Protein AF-A0A9D4ERC4-F1 (afdb_monomer_lite)

Radius of gyration: 12.57 Å; chains: 1; bounding box: 35×12×32 Å

Structure (mmCIF, N/CA/C/O backbone):
data_AF-A0A9D4ERC4-F1
#
_entry.id   AF-A0A9D4ERC4-F1
#
loop_
_atom_site.group_PDB
_atom_site.id
_atom_site.type_symbol
_atom_site.label_atom_id
_atom_site.label_alt_id
_atom_site.label_comp_id
_atom_site.label_asym_id
_atom_site.label_entity_id
_atom_site.label_seq_id
_atom_site.pdbx_PDB_ins_code
_atom_site.Cartn_x
_atom_sit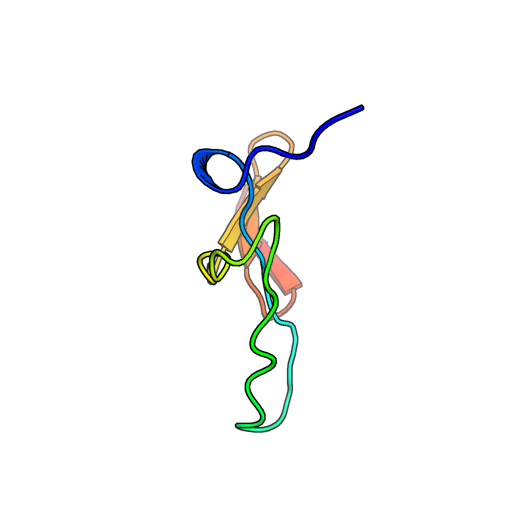e.Cartn_y
_atom_site.Cartn_z
_atom_site.occupancy
_atom_site.B_iso_or_equiv
_atom_site.auth_seq_id
_atom_site.auth_comp_id
_atom_site.auth_asym_id
_atom_site.auth_atom_id
_atom_site.pdbx_PDB_model_num
ATOM 1 N N . MET A 1 1 ? -12.224 -8.035 16.755 1.00 66.69 1 MET A N 1
ATOM 2 C CA . MET A 1 1 ? -11.272 -7.073 16.164 1.00 66.69 1 MET A CA 1
ATOM 3 C C . MET A 1 1 ? -11.951 -6.491 14.943 1.00 66.69 1 MET A C 1
ATOM 5 O O . MET A 1 1 ? -12.233 -7.249 14.026 1.00 66.69 1 MET A O 1
ATOM 9 N N . GLU A 1 2 ? -12.308 -5.211 14.972 1.00 76.69 2 GLU A N 1
ATOM 10 C CA . GLU A 1 2 ? -12.944 -4.543 13.831 1.00 76.69 2 GLU A CA 1
ATOM 11 C C . GLU A 1 2 ? -11.882 -3.868 12.960 1.00 76.69 2 GLU A C 1
ATOM 13 O O . GLU A 1 2 ? -10.935 -3.266 13.471 1.00 76.69 2 GLU A O 1
ATOM 18 N N . VAL A 1 3 ? -12.024 -3.990 11.640 1.00 76.88 3 VAL A N 1
ATOM 19 C CA . VAL A 1 3 ? -11.121 -3.369 10.666 1.00 76.88 3 VAL A CA 1
ATOM 20 C C . VAL A 1 3 ? -11.705 -2.019 10.259 1.00 76.88 3 VAL A C 1
ATOM 22 O O . VAL A 1 3 ? -12.814 -1.950 9.737 1.00 76.88 3 VAL A O 1
ATOM 25 N N . SER A 1 4 ? -10.959 -0.939 10.495 1.00 82.50 4 SER A N 1
ATOM 26 C CA . SER A 1 4 ? -11.343 0.414 10.073 1.00 82.50 4 SER A CA 1
ATOM 27 C C . SER A 1 4 ? -11.095 0.585 8.574 1.00 82.50 4 SER A C 1
ATOM 29 O O . SER A 1 4 ? -9.948 0.501 8.130 1.00 82.50 4 SER A O 1
ATOM 31 N N . SER A 1 5 ? -12.150 0.850 7.803 1.00 83.88 5 SER A N 1
ATOM 32 C CA . SER A 1 5 ? -12.076 1.169 6.370 1.00 83.88 5 SER A CA 1
ATOM 33 C C . SER A 1 5 ? -11.239 2.425 6.104 1.00 83.88 5 SER A C 1
ATOM 35 O O . SER A 1 5 ? -10.391 2.414 5.218 1.00 83.88 5 SER A O 1
ATOM 37 N N . GLU A 1 6 ? -11.387 3.466 6.929 1.00 85.12 6 GLU A N 1
ATOM 38 C CA . GLU A 1 6 ? -10.640 4.731 6.835 1.00 85.12 6 GLU A CA 1
ATOM 39 C C . GLU A 1 6 ? -9.115 4.536 6.916 1.00 85.12 6 GLU A C 1
ATOM 41 O O . GLU A 1 6 ? -8.343 5.151 6.174 1.00 85.12 6 GLU A O 1
ATOM 46 N N . LYS A 1 7 ? -8.666 3.654 7.815 1.00 86.00 7 LYS A N 1
ATOM 47 C CA . LYS A 1 7 ? -7.239 3.364 8.027 1.00 86.00 7 LYS A CA 1
ATOM 48 C C . LYS A 1 7 ? -6.707 2.274 7.096 1.00 86.00 7 LYS A C 1
ATOM 50 O O . LYS A 1 7 ? -5.495 2.063 7.047 1.00 86.00 7 LYS A O 1
ATOM 55 N N . SER A 1 8 ? -7.584 1.600 6.356 1.00 87.50 8 SER A N 1
ATOM 56 C CA . SER A 1 8 ? -7.233 0.472 5.497 1.00 87.50 8 SER A CA 1
ATOM 57 C C . SER A 1 8 ? -7.100 0.907 4.042 1.00 87.50 8 SER A C 1
ATOM 59 O O . SER A 1 8 ? -7.952 1.592 3.481 1.00 87.50 8 SER A O 1
ATOM 61 N N . LYS A 1 9 ? -6.008 0.494 3.403 1.00 88.94 9 LYS A N 1
ATOM 62 C CA . LYS A 1 9 ? -5.742 0.746 1.983 1.00 88.94 9 LYS A CA 1
ATOM 63 C C . LYS A 1 9 ? -5.257 -0.538 1.339 1.00 88.94 9 LYS A C 1
ATOM 65 O O . LYS A 1 9 ? -4.633 -1.362 2.004 1.00 88.94 9 LYS A O 1
ATOM 70 N N . ILE A 1 10 ? -5.520 -0.684 0.049 1.00 89.00 10 ILE A N 1
ATOM 71 C CA . ILE A 1 10 ? -5.102 -1.851 -0.728 1.00 89.00 10 ILE A CA 1
ATOM 72 C C . ILE A 1 10 ? -4.080 -1.430 -1.776 1.00 89.00 10 ILE A C 1
ATOM 74 O O . ILE A 1 10 ? -4.209 -0.374 -2.389 1.00 89.00 10 ILE A O 1
ATOM 78 N N . MET A 1 11 ? -3.075 -2.262 -2.009 1.00 87.94 11 MET A N 1
ATOM 79 C CA . MET A 1 11 ? -2.208 -2.151 -3.176 1.00 87.94 11 MET A CA 1
ATOM 80 C C . MET A 1 11 ? -2.448 -3.381 -4.036 1.00 87.94 11 MET A C 1
ATOM 82 O O . MET A 1 11 ? -2.225 -4.503 -3.586 1.00 87.94 11 MET A O 1
ATOM 86 N N . MET A 1 12 ? -2.904 -3.173 -5.267 1.00 82.12 12 MET A N 1
ATOM 87 C CA . MET A 1 12 ? -3.143 -4.267 -6.197 1.00 82.12 12 MET A CA 1
ATOM 88 C C . MET A 1 12 ? -1.922 -4.459 -7.097 1.00 82.12 12 MET A C 1
ATOM 90 O O . MET A 1 12 ? -1.536 -3.564 -7.851 1.00 82.12 12 MET A O 1
ATOM 94 N N . ASN A 1 13 ? -1.323 -5.645 -7.027 1.00 74.44 13 ASN A N 1
ATOM 95 C CA . ASN A 1 13 ? -0.299 -6.081 -7.967 1.00 74.44 13 ASN A CA 1
ATOM 96 C C . ASN A 1 13 ? -0.971 -6.927 -9.059 1.00 74.44 13 ASN A C 1
ATOM 98 O O . ASN A 1 13 ? -1.010 -8.150 -8.966 1.00 74.44 13 ASN A O 1
ATOM 102 N N . SER A 1 14 ? -1.592 -6.263 -10.039 1.00 68.38 14 SER A N 1
ATOM 103 C CA . SER A 1 14 ? -2.194 -6.927 -11.202 1.00 68.38 14 SER A CA 1
ATOM 104 C C . SER A 1 14 ? -1.454 -6.538 -12.477 1.00 68.38 14 SER A C 1
ATOM 106 O O . SER A 1 14 ? -1.175 -5.362 -12.719 1.00 68.38 14 SER A O 1
ATOM 108 N N . THR A 1 15 ? -1.154 -7.538 -13.303 1.00 65.38 15 THR A N 1
ATOM 109 C CA . THR A 1 15 ? -0.576 -7.395 -14.649 1.00 65.38 15 THR A CA 1
ATOM 110 C C . THR A 1 15 ? -1.643 -7.189 -15.726 1.00 65.38 15 THR A C 1
ATOM 112 O O . THR A 1 15 ? -1.316 -6.978 -16.891 1.00 65.38 15 THR A O 1
ATOM 115 N N . THR A 1 16 ? -2.923 -7.229 -15.349 1.00 66.88 16 THR A N 1
ATOM 116 C CA . THR A 1 16 ? -4.070 -7.021 -16.239 1.00 66.88 16 THR A CA 1
ATOM 117 C C . THR A 1 16 ? -4.920 -5.860 -15.722 1.00 66.88 16 THR A C 1
ATOM 119 O O . THR A 1 16 ? -4.919 -5.571 -14.529 1.00 66.88 16 THR A O 1
ATOM 122 N N . ASN A 1 17 ? -5.700 -5.205 -16.590 1.00 68.12 17 ASN A N 1
ATOM 123 C CA . ASN A 1 17 ? -6.627 -4.126 -16.193 1.00 68.12 17 ASN A CA 1
ATOM 124 C C . ASN A 1 17 ? -7.828 -4.619 -15.351 1.00 68.12 17 ASN A C 1
ATOM 126 O O . ASN A 1 17 ? -8.840 -3.930 -15.237 1.00 68.12 17 ASN A O 1
ATOM 130 N N . SER A 1 18 ? -7.740 -5.820 -14.778 1.00 67.69 18 SER A N 1
ATOM 131 C CA . SER A 1 18 ? -8.733 -6.353 -13.859 1.00 67.69 18 SER A CA 1
ATOM 132 C C . SER A 1 18 ? -8.600 -5.636 -12.516 1.00 67.69 18 SER A C 1
ATOM 134 O O . SER A 1 18 ? -7.531 -5.611 -11.903 1.00 67.69 18 SER A O 1
ATOM 136 N N . ARG A 1 19 ? -9.691 -5.000 -12.086 1.00 70.56 19 ARG A N 1
ATOM 137 C CA . ARG A 1 19 ? -9.763 -4.250 -10.834 1.00 70.56 19 ARG A CA 1
ATOM 138 C C . ARG A 1 19 ? -10.636 -5.007 -9.848 1.00 70.56 19 ARG A C 1
ATOM 140 O O . ARG A 1 19 ? -11.806 -5.248 -10.129 1.00 70.56 19 ARG A O 1
ATOM 147 N N . ALA A 1 20 ? -10.048 -5.421 -8.729 1.00 74.25 20 ALA A N 1
ATOM 148 C CA . ALA A 1 20 ? -10.784 -6.048 -7.643 1.00 74.25 20 ALA A CA 1
ATOM 149 C C . ALA A 1 20 ? -11.353 -4.963 -6.723 1.00 74.25 20 ALA A C 1
ATOM 151 O O . ALA A 1 20 ? -10.610 -4.177 -6.131 1.00 74.25 20 ALA A O 1
ATOM 152 N N . ASP A 1 21 ? -12.674 -4.938 -6.589 1.00 83.69 21 ASP A N 1
ATOM 153 C CA . ASP A 1 21 ? -13.368 -4.026 -5.687 1.00 83.69 21 ASP A CA 1
ATOM 154 C C . ASP A 1 21 ? -13.431 -4.646 -4.289 1.00 83.69 21 ASP A C 1
ATOM 156 O O . ASP A 1 21 ? -14.373 -5.350 -3.936 1.00 83.69 21 ASP A O 1
ATOM 160 N N . ILE A 1 22 ? -12.380 -4.416 -3.498 1.00 86.06 22 ILE A N 1
ATOM 161 C CA . ILE A 1 22 ? -12.296 -4.912 -2.120 1.00 86.06 22 ILE A CA 1
ATOM 162 C C . ILE A 1 22 ? -13.057 -3.960 -1.195 1.00 86.06 22 ILE A C 1
ATOM 164 O O . ILE A 1 22 ? -12.760 -2.763 -1.137 1.00 86.06 22 ILE A O 1
ATOM 168 N N . THR A 1 23 ? -14.019 -4.503 -0.451 1.00 88.31 23 THR A N 1
ATOM 169 C CA . THR A 1 23 ? -14.847 -3.759 0.505 1.00 88.31 23 THR A CA 1
ATOM 170 C C . THR A 1 23 ? -14.661 -4.263 1.933 1.00 88.31 23 THR A C 1
ATOM 172 O O . THR A 1 23 ? -14.607 -5.472 2.152 1.00 88.31 23 THR A O 1
ATOM 175 N N . THR A 1 24 ? -14.673 -3.350 2.902 1.00 85.81 24 THR A N 1
ATOM 176 C CA . THR A 1 24 ? -14.715 -3.643 4.342 1.00 85.81 24 THR A CA 1
ATOM 177 C C . THR A 1 24 ? -15.883 -2.883 4.955 1.00 85.81 24 THR A C 1
ATOM 179 O O . THR A 1 24 ? -16.014 -1.686 4.726 1.00 85.81 24 THR A O 1
ATOM 182 N N . ASN A 1 25 ? -16.740 -3.563 5.724 1.00 86.06 25 ASN A N 1
ATOM 183 C CA . ASN A 1 25 ? -17.954 -2.980 6.319 1.00 86.06 25 ASN A CA 1
ATOM 184 C C . ASN A 1 25 ? -18.875 -2.284 5.292 1.00 86.06 25 ASN A C 1
ATOM 186 O O . ASN A 1 25 ? -19.481 -1.261 5.585 1.00 86.06 25 ASN A O 1
ATOM 190 N N .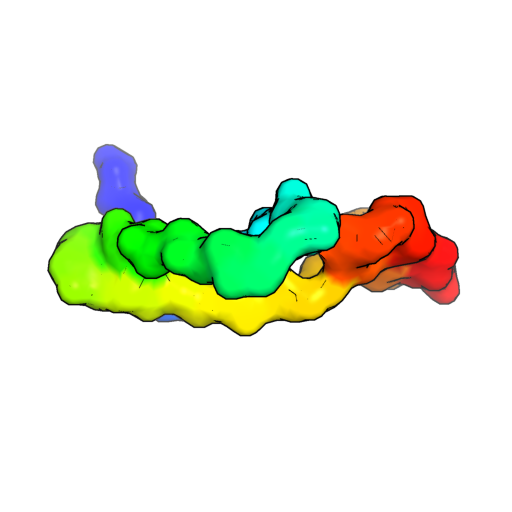 GLY A 1 26 ? -18.954 -2.818 4.067 1.00 84.88 26 GLY A N 1
ATOM 191 C CA . GLY A 1 26 ? -19.739 -2.230 2.973 1.00 84.88 26 GLY A CA 1
ATOM 192 C C . GLY A 1 26 ? -19.083 -1.027 2.282 1.00 84.88 26 GLY A C 1
ATOM 193 O O . GLY A 1 26 ? -19.587 -0.570 1.260 1.00 84.88 26 GLY A O 1
ATOM 194 N N . GLU A 1 27 ? -17.937 -0.548 2.772 1.00 87.69 27 GLU A N 1
ATOM 195 C CA . GLU A 1 27 ? -17.186 0.551 2.169 1.00 87.69 27 GLU A CA 1
ATOM 196 C C . GLU A 1 27 ? -16.038 0.030 1.305 1.00 87.69 27 GLU A C 1
ATOM 198 O O . GLU A 1 27 ? -15.281 -0.859 1.699 1.00 87.69 27 GLU A O 1
ATOM 203 N N . LYS A 1 28 ? -15.876 0.607 0.112 1.00 88.00 28 LYS A N 1
ATOM 204 C CA . LYS A 1 28 ? -14.780 0.263 -0.797 1.00 88.00 28 LYS A CA 1
ATOM 205 C C . LYS A 1 28 ? -13.459 0.812 -0.273 1.00 88.00 28 LYS A C 1
ATOM 207 O O . LYS A 1 28 ? -13.325 2.011 -0.031 1.00 88.00 28 LYS A O 1
ATOM 212 N N . LEU A 1 29 ? -12.460 -0.057 -0.159 1.00 89.69 29 LEU A N 1
ATOM 213 C CA . LEU A 1 29 ? -11.130 0.350 0.264 1.00 89.69 29 LEU A CA 1
ATOM 214 C C . LEU A 1 29 ? -10.423 1.144 -0.834 1.00 89.69 29 LEU A C 1
ATOM 216 O O . LEU A 1 29 ? -10.505 0.834 -2.026 1.00 89.69 29 LEU A O 1
ATOM 220 N N . LYS A 1 30 ? -9.678 2.169 -0.418 1.00 88.38 30 LYS A N 1
ATOM 221 C CA . LYS A 1 30 ? -8.893 2.992 -1.335 1.00 88.38 30 LYS A CA 1
ATOM 222 C C . LYS A 1 30 ? -7.688 2.212 -1.858 1.00 88.38 30 LYS A C 1
ATOM 224 O O . LYS A 1 30 ? -6.867 1.719 -1.084 1.00 88.38 30 LYS A O 1
ATOM 229 N N . GLU A 1 31 ? -7.552 2.185 -3.177 1.00 88.19 31 GLU A N 1
ATOM 230 C CA . GLU A 1 31 ? -6.374 1.655 -3.856 1.00 88.19 31 GLU A CA 1
ATOM 231 C C . GLU A 1 31 ? -5.216 2.667 -3.822 1.00 88.19 31 GLU A C 1
ATOM 233 O O . GLU A 1 31 ? -5.407 3.861 -4.077 1.00 88.19 31 GLU A O 1
ATOM 238 N N . VAL A 1 32 ? -4.010 2.193 -3.509 1.00 88.62 32 VAL A N 1
ATOM 239 C CA . VAL A 1 32 ? -2.767 2.970 -3.524 1.00 88.62 32 VAL A CA 1
ATOM 240 C C . VAL A 1 32 ? -1.724 2.342 -4.440 1.00 88.62 32 VAL A C 1
ATOM 242 O O . VAL A 1 32 ? -1.664 1.128 -4.619 1.00 88.62 32 VAL A O 1
ATOM 245 N N . THR A 1 33 ? -0.871 3.191 -5.006 1.00 86.56 33 THR A N 1
ATOM 246 C CA . THR A 1 33 ? 0.199 2.794 -5.933 1.00 86.56 33 THR A CA 1
ATOM 247 C C . THR A 1 33 ? 1.549 2.592 -5.248 1.00 86.56 33 THR A C 1
ATOM 249 O O . THR A 1 33 ? 2.432 1.959 -5.830 1.00 86.56 33 THR A O 1
ATOM 252 N N . CYS A 1 34 ? 1.706 3.103 -4.024 1.00 88.19 34 CYS A N 1
ATOM 253 C CA . CYS A 1 34 ? 2.875 2.917 -3.176 1.00 88.19 34 CYS A CA 1
ATOM 254 C C . CYS A 1 34 ? 2.494 2.887 -1.686 1.00 88.19 34 CYS A C 1
ATOM 256 O O . CYS A 1 34 ? 1.447 3.408 -1.287 1.00 88.19 34 CYS A O 1
ATOM 258 N N . PHE A 1 35 ? 3.354 2.296 -0.859 1.00 88.81 35 PHE A N 1
ATOM 259 C CA . PHE A 1 35 ? 3.298 2.421 0.596 1.00 88.81 35 PHE A CA 1
ATOM 260 C C . PHE A 1 35 ? 4.689 2.673 1.172 1.00 88.81 35 PHE A C 1
ATOM 262 O O . PHE A 1 35 ? 5.701 2.277 0.595 1.00 88.81 35 PHE A O 1
ATOM 269 N N . LYS A 1 36 ? 4.735 3.332 2.331 1.00 87.06 36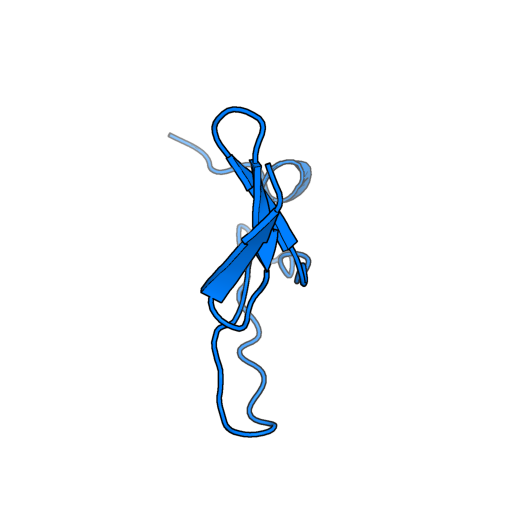 LYS A N 1
ATOM 270 C CA . LYS A 1 36 ? 5.973 3.514 3.085 1.00 87.06 36 LYS A CA 1
ATOM 271 C C . LYS A 1 36 ? 6.152 2.339 4.041 1.00 87.06 36 LYS A C 1
ATOM 273 O O . LYS A 1 36 ? 5.264 2.069 4.846 1.00 87.06 36 LYS A O 1
ATOM 278 N N . TYR A 1 37 ? 7.288 1.662 3.958 1.00 81.12 37 TYR A N 1
ATOM 279 C CA . TYR A 1 37 ? 7.642 0.518 4.790 1.00 81.12 37 TYR A CA 1
ATOM 280 C C . TYR A 1 37 ? 9.096 0.646 5.235 1.00 81.12 37 TYR A C 1
ATOM 282 O O . TYR A 1 37 ? 9.993 0.734 4.404 1.00 81.12 37 TYR A O 1
ATOM 290 N N . PHE A 1 38 ? 9.317 0.719 6.551 1.00 83.62 38 PHE A N 1
ATOM 291 C CA . PHE A 1 38 ? 10.642 0.912 7.162 1.00 83.62 38 PHE A CA 1
ATOM 292 C C . PHE A 1 38 ? 11.495 2.016 6.511 1.00 83.62 38 PHE A C 1
ATOM 294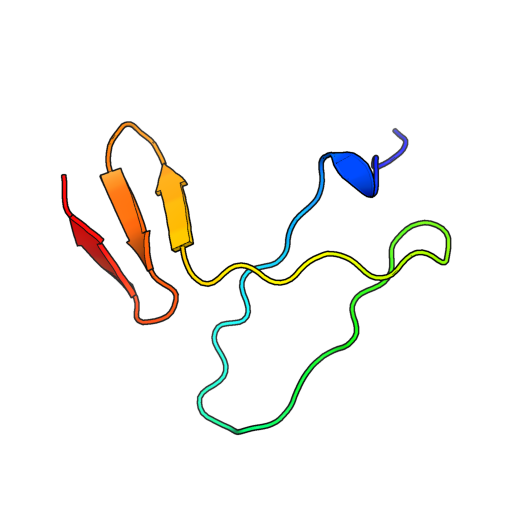 O O . PHE A 1 38 ? 12.679 1.842 6.252 1.00 83.62 38 PHE A O 1
ATOM 301 N N . GLY A 1 39 ? 10.8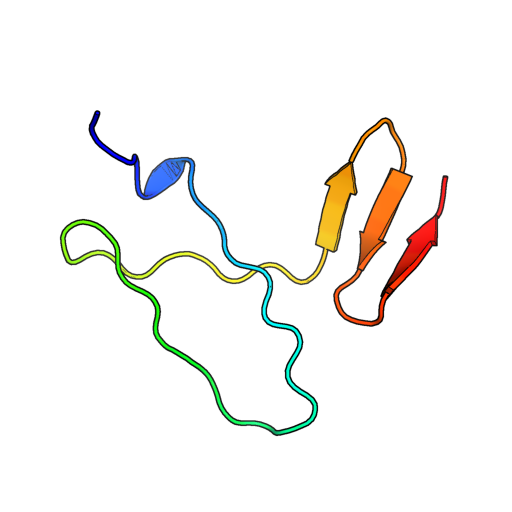86 3.170 6.231 1.00 85.25 39 GLY A N 1
ATOM 302 C CA . GLY A 1 39 ? 11.578 4.312 5.624 1.00 85.25 39 GLY A CA 1
ATOM 303 C C . GLY A 1 39 ? 11.593 4.289 4.097 1.00 85.25 39 GLY A C 1
ATOM 304 O O . GLY A 1 39 ? 11.472 5.356 3.507 1.00 85.25 39 GLY A O 1
ATOM 305 N N . ALA A 1 40 ? 11.584 3.109 3.479 1.00 85.94 40 ALA A N 1
ATOM 306 C CA . ALA A 1 40 ? 11.528 2.961 2.032 1.00 85.94 40 ALA A CA 1
ATOM 307 C C . ALA A 1 40 ? 10.105 3.144 1.486 1.00 85.94 40 ALA A C 1
ATOM 309 O O . ALA A 1 40 ? 9.109 2.838 2.147 1.00 85.94 40 ALA A O 1
ATOM 310 N N . THR A 1 41 ? 10.006 3.618 0.248 1.00 89.38 41 THR A N 1
ATOM 311 C CA . THR A 1 41 ? 8.754 3.611 -0.516 1.00 89.38 41 THR A CA 1
ATOM 312 C C . THR A 1 41 ? 8.738 2.382 -1.409 1.00 89.38 41 THR A C 1
ATOM 314 O O . THR A 1 41 ? 9.581 2.274 -2.296 1.00 89.38 41 THR A O 1
ATOM 317 N N . LEU A 1 42 ? 7.783 1.475 -1.189 1.00 88.38 42 LEU A N 1
ATOM 318 C CA . LEU A 1 42 ? 7.539 0.339 -2.073 1.00 88.38 42 LEU A CA 1
ATOM 319 C C . LEU A 1 42 ? 6.409 0.678 -3.038 1.00 88.38 42 LEU A C 1
ATOM 321 O O . LEU A 1 42 ? 5.330 1.105 -2.624 1.00 88.38 42 LEU A O 1
ATOM 325 N N . SER A 1 43 ? 6.656 0.486 -4.323 1.00 87.50 43 SER A N 1
ATOM 326 C CA . SER A 1 43 ? 5.686 0.670 -5.396 1.00 87.50 43 SER A CA 1
ATOM 327 C C . SER A 1 43 ? 5.011 -0.652 -5.782 1.00 87.50 43 SER A C 1
ATOM 329 O O . SER A 1 43 ? 5.506 -1.748 -5.508 1.00 87.50 43 SER A O 1
ATOM 331 N N . LYS A 1 44 ? 3.886 -0.559 -6.500 1.00 82.44 44 LYS A N 1
ATOM 332 C CA . LYS A 1 44 ? 3.153 -1.742 -6.982 1.00 82.44 44 LYS A CA 1
ATOM 333 C C . LYS A 1 44 ? 3.951 -2.656 -7.921 1.00 82.44 44 LYS A C 1
ATOM 335 O O . LYS A 1 44 ? 3.631 -3.832 -8.019 1.00 82.44 44 LYS A O 1
ATOM 340 N N . ASN A 1 45 ? 4.957 -2.132 -8.630 1.00 79.62 45 ASN A N 1
ATOM 341 C CA . ASN A 1 45 ? 5.815 -2.914 -9.529 1.00 79.62 45 ASN A CA 1
ATOM 342 C C . ASN A 1 45 ? 7.035 -3.510 -8.805 1.00 79.62 45 ASN A C 1
ATOM 344 O O . ASN A 1 45 ? 7.967 -3.966 -9.461 1.00 79.62 45 ASN A O 1
ATOM 348 N N . GLY A 1 46 ? 7.036 -3.503 -7.467 1.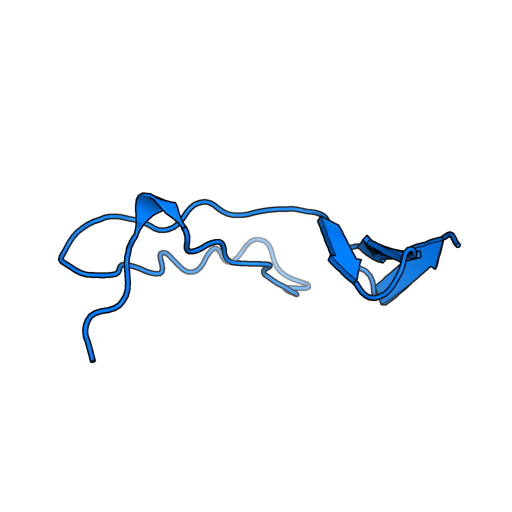00 76.00 46 GLY A N 1
ATOM 349 C CA . GLY A 1 46 ? 8.095 -4.084 -6.646 1.00 76.00 46 GLY A CA 1
ATOM 350 C C . GLY A 1 46 ? 9.369 -3.243 -6.587 1.00 76.00 46 GLY A C 1
ATOM 351 O O . GLY A 1 46 ? 10.351 -3.687 -5.999 1.00 76.00 46 GLY A O 1
ATOM 352 N N . THR A 1 47 ? 9.377 -2.038 -7.171 1.00 82.12 47 THR A N 1
ATOM 353 C CA . THR A 1 47 ? 10.524 -1.134 -7.058 1.00 82.12 47 THR A CA 1
ATOM 354 C C . THR A 1 47 ? 10.514 -0.438 -5.698 1.00 82.12 47 THR A C 1
ATOM 356 O O . THR A 1 47 ? 9.470 -0.051 -5.172 1.00 82.12 47 THR A O 1
ATOM 359 N N . GLY A 1 48 ? 11.694 -0.305 -5.100 1.00 81.56 48 GLY A N 1
ATOM 360 C CA . GLY A 1 48 ? 11.881 0.358 -3.815 1.00 81.56 48 GLY A CA 1
ATOM 361 C C . GLY A 1 48 ? 12.846 1.524 -3.952 1.00 81.56 48 GLY A C 1
ATOM 362 O O . GLY A 1 48 ? 13.879 1.386 -4.604 1.00 81.56 48 GLY A O 1
ATOM 363 N N . THR A 1 49 ? 12.531 2.652 -3.325 1.00 79.75 49 THR A N 1
ATOM 364 C CA . THR A 1 49 ? 13.499 3.736 -3.099 1.00 79.75 49 THR A CA 1
ATOM 365 C C . THR A 1 49 ? 13.626 3.978 -1.601 1.00 79.75 49 THR A C 1
ATOM 367 O O . THR A 1 49 ? 12.601 4.111 -0.923 1.00 79.75 49 THR A O 1
ATOM 370 N N . ALA A 1 50 ? 14.865 3.981 -1.105 1.00 70.94 50 ALA A N 1
ATOM 371 C CA . ALA A 1 50 ? 15.203 4.279 0.286 1.00 70.94 50 ALA A CA 1
ATOM 372 C C . ALA A 1 50 ? 15.138 5.785 0.568 1.00 70.94 50 ALA A C 1
ATOM 374 O O . ALA A 1 50 ? 15.484 6.563 -0.350 1.00 70.94 50 ALA A O 1
#

Secondary structure (DSSP, 8-state):
-PPPTTT-EE----SSS-----EETTEEPEE-SEEEETTEEEETTS-EE-

Sequence (50 aa):
MEVSSEKSKIMMNSTTNSRADITTNGEKLKEVTCFKYFGATLSKNGTGTA

Organism: Dreissena polymorpha (NCBI:txid45954)

Foldseek 3Di:
DADDLVPDADEDLDPDPDDDQDDGPNHTHHYDQWDADPNWIAGSVRDIDD

pLDDT: mean 81.97, std 7.24, range [65.38, 89.69]